Protein AF-A0A9N9SFA3-F1 (afdb_monomer)

Secondary structure (DSSP, 8-state):
------HHHHHHHHHHHHHHHHHHHHHHHHHHHHHGGGS---HHHHHHHHHHHHHHHHHHHHHHHHTT--HHHHHHHHHHHHHHHHHHHHHHHHHHHHHTTT-H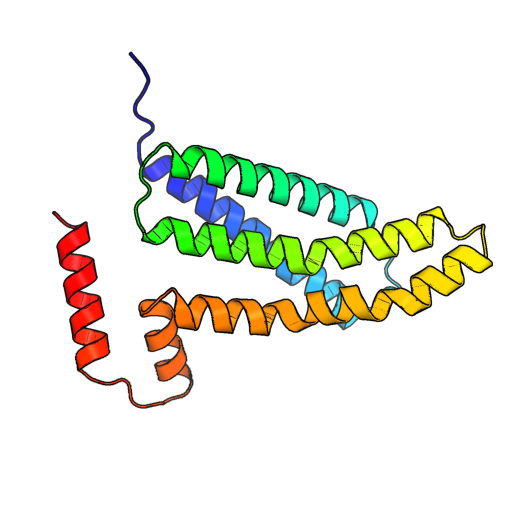HHHHHHHHHTHHHHHHHHTHHHHHHHHHHHH-HHHHHHHHHHTTPPPPHHHHHHHHHHHHHH--

Organism: Phaedon cochleariae (NCBI:txid80249)

Sequence (168 aa):
MVPKIRPYKINYVFAFLNFFHTLFYVSSSSICFNHGFNSNFSTYFLTTEYLLTAILLLYLGIKNKSERMVASKDWVLSTSLTIVICWLPLFVCYNLIDAFHSVRDVEIVLWYLAFLPEYLAYSCSMITVWRLWKSNQQFKVAFRKFFRRNVPSAEYEELFMSENTIAK

Mean predicted aligned error: 12.24 Å

Foldseek 3Di:
DDDDDPPVVVVVVLVVVVVVLVVVVCVVVCCCPPPNVPDPDPLVVVLVVLVVQLVVLVVCVVVCVVVPDDLVVVLSSVLSNLLSVLQNVLSVLVVQLVVCVVPVVSNVVSVVVNVVSVVSNVCSVVVSLVSCCVRPLVSVVVVCVVVVHDDDPVSVVVVVVSVVVVVD

Structure (mmCIF, N/CA/C/O backbone):
data_AF-A0A9N9SFA3-F1
#
_entry.id   AF-A0A9N9SFA3-F1
#
loop_
_atom_site.group_PDB
_atom_site.id
_atom_site.type_symbol
_atom_site.label_atom_id
_atom_site.label_alt_id
_atom_site.label_comp_id
_atom_site.label_asym_id
_atom_site.label_entity_id
_atom_site.label_seq_id
_atom_site.pdbx_PDB_ins_code
_atom_site.Cartn_x
_atom_site.Cartn_y
_atom_site.Cartn_z
_atom_site.occupancy
_atom_site.B_iso_or_equiv
_atom_site.auth_seq_id
_atom_site.auth_comp_id
_atom_site.auth_asym_id
_atom_site.auth_atom_id
_atom_site.pdbx_PDB_model_num
ATOM 1 N N . MET A 1 1 ? -14.408 34.002 13.651 1.00 38.72 1 MET A N 1
ATOM 2 C CA . MET A 1 1 ? -15.180 32.783 13.985 1.00 38.72 1 MET A CA 1
ATOM 3 C C . MET A 1 1 ? -14.800 31.693 12.994 1.00 38.72 1 MET A C 1
ATOM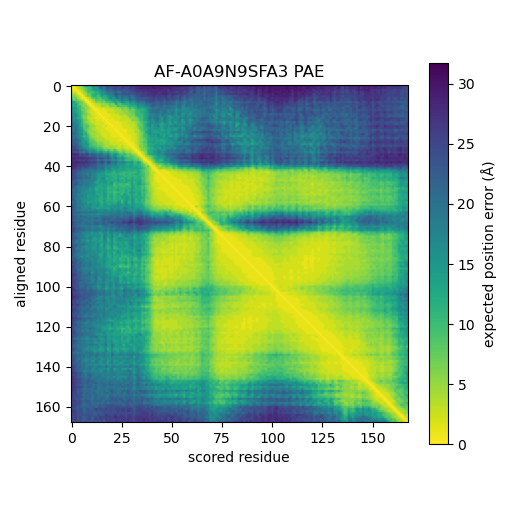 5 O O . MET A 1 1 ? -15.118 31.831 11.823 1.00 38.72 1 MET A O 1
ATOM 9 N N . VAL A 1 2 ? -14.065 30.663 13.423 1.00 37.16 2 VAL A N 1
ATOM 10 C CA . VAL A 1 2 ? -13.718 29.517 12.562 1.00 37.16 2 VAL A CA 1
ATOM 11 C C . VAL A 1 2 ? -14.883 28.521 12.619 1.00 37.16 2 VAL A C 1
ATOM 13 O O . VAL A 1 2 ? -15.278 28.140 13.724 1.00 37.16 2 VAL A O 1
ATOM 16 N N . PRO A 1 3 ? -15.488 28.121 11.488 1.00 42.56 3 PRO A N 1
ATOM 17 C CA . PRO A 1 3 ? -16.622 27.208 11.513 1.00 42.56 3 PRO A CA 1
ATOM 18 C C . PRO A 1 3 ? -16.184 25.833 12.035 1.00 42.56 3 PRO A C 1
ATOM 20 O O . PRO A 1 3 ? -15.348 25.160 11.436 1.00 42.56 3 PRO A O 1
ATOM 23 N N . LYS A 1 4 ? -16.780 25.402 13.156 1.00 40.16 4 LYS A N 1
ATOM 24 C CA . LYS A 1 4 ? -16.675 24.034 13.684 1.00 40.16 4 LYS A CA 1
ATOM 25 C C . LYS A 1 4 ? -17.276 23.072 12.654 1.00 40.16 4 LYS A C 1
ATOM 27 O O . LYS A 1 4 ? -18.498 22.950 12.538 1.00 40.16 4 LYS A O 1
ATOM 32 N N . ILE A 1 5 ? -16.424 22.405 11.880 1.00 44.25 5 ILE A N 1
ATOM 33 C CA . ILE A 1 5 ? -16.837 21.342 10.960 1.00 44.25 5 ILE A CA 1
ATOM 34 C C . ILE A 1 5 ? -17.431 20.213 11.813 1.00 44.25 5 ILE A C 1
ATOM 36 O O . ILE A 1 5 ? -16.749 19.637 12.658 1.00 44.25 5 ILE A O 1
ATOM 40 N N . ARG A 1 6 ? -18.728 19.923 11.637 1.00 40.31 6 ARG A N 1
ATOM 41 C CA . ARG A 1 6 ? -19.411 18.871 12.407 1.00 40.31 6 ARG A CA 1
ATOM 42 C C . ARG A 1 6 ? -18.758 17.502 12.131 1.00 40.31 6 ARG A C 1
ATOM 44 O O . ARG A 1 6 ? -18.528 17.186 10.959 1.00 40.31 6 ARG A O 1
ATOM 51 N N . PRO A 1 7 ? -18.552 16.655 13.157 1.00 48.88 7 PRO A N 1
ATOM 52 C CA . PRO A 1 7 ? -17.815 15.388 13.047 1.00 48.88 7 PRO A CA 1
ATOM 53 C C . PRO A 1 7 ? -18.411 14.409 12.023 1.00 48.88 7 PRO A C 1
ATOM 55 O O . PRO A 1 7 ? -17.686 13.607 11.436 1.00 48.88 7 PRO A O 1
ATOM 58 N N . TYR A 1 8 ? -19.710 14.524 11.740 1.00 38.97 8 TYR A N 1
ATOM 59 C CA . TYR A 1 8 ? -20.431 13.675 10.792 1.00 38.97 8 TYR A CA 1
ATOM 60 C C . TYR A 1 8 ? -19.932 13.820 9.347 1.00 38.97 8 TYR A C 1
ATOM 62 O O . TYR A 1 8 ? -19.801 12.819 8.654 1.00 38.97 8 TYR A O 1
ATOM 70 N N . LYS A 1 9 ? -19.577 15.033 8.890 1.00 43.41 9 LYS A N 1
ATOM 71 C CA . LYS A 1 9 ? -19.105 15.248 7.505 1.00 43.41 9 LYS A CA 1
ATOM 72 C C . LYS A 1 9 ? -17.729 14.622 7.251 1.00 43.41 9 LYS A C 1
ATOM 74 O O . LYS A 1 9 ? -17.484 14.115 6.164 1.00 43.41 9 LYS A O 1
ATOM 79 N N . ILE A 1 10 ? -16.862 14.600 8.265 1.00 50.09 10 ILE A N 1
ATOM 80 C CA . ILE A 1 10 ? -15.516 14.011 8.177 1.00 50.09 10 ILE A CA 1
ATOM 81 C C . ILE A 1 10 ? -15.595 12.482 8.069 1.00 50.09 10 ILE A C 1
ATOM 83 O O . ILE A 1 10 ? -14.808 11.878 7.345 1.00 50.09 10 ILE A O 1
ATOM 87 N N . ASN A 1 11 ? -16.570 11.855 8.735 1.00 47.09 11 ASN A N 1
ATOM 88 C CA . ASN A 1 11 ? -16.754 10.404 8.678 1.00 47.09 11 ASN A CA 1
ATOM 89 C C . ASN A 1 11 ? -17.209 9.931 7.287 1.00 47.09 11 ASN A C 1
ATOM 91 O O . ASN A 1 11 ? -16.725 8.903 6.828 1.00 47.09 11 ASN A O 1
ATOM 95 N N . TYR A 1 12 ? -18.059 10.691 6.585 1.00 46.31 12 TYR A N 1
ATOM 96 C CA . TYR A 1 12 ? -18.441 10.366 5.203 1.00 46.31 12 TYR A CA 1
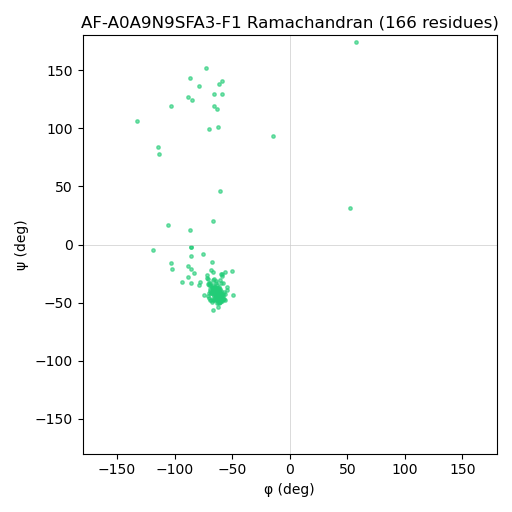ATOM 97 C C . TYR A 1 12 ? -17.273 10.498 4.229 1.00 46.31 12 TYR A C 1
ATOM 99 O O . TYR A 1 12 ? -17.110 9.640 3.373 1.00 46.31 12 TYR A O 1
ATOM 107 N N . VAL A 1 13 ? -16.421 11.515 4.393 1.00 54.16 13 VAL A N 1
ATOM 108 C CA . VAL A 1 13 ? -15.208 11.669 3.574 1.00 54.16 13 VAL A CA 1
ATOM 109 C C . VAL A 1 13 ? -14.236 10.511 3.821 1.00 54.16 13 VAL A C 1
ATOM 111 O O . VAL A 1 13 ? -13.699 9.954 2.873 1.00 54.16 13 VAL A O 1
ATOM 114 N N . PHE A 1 14 ? -14.060 10.082 5.072 1.00 52.00 14 PHE A N 1
ATOM 115 C CA . PHE A 1 14 ? -13.212 8.931 5.403 1.00 52.00 14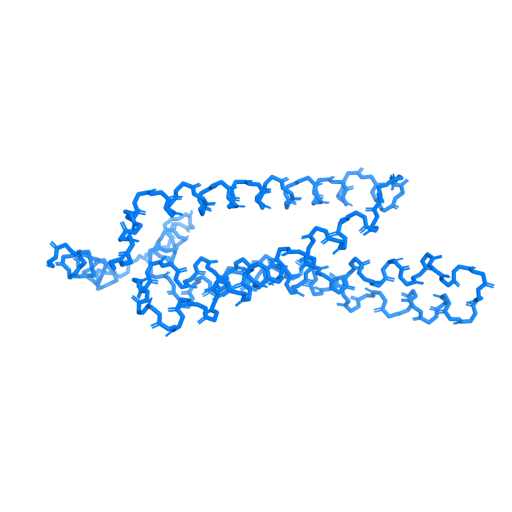 PHE A CA 1
ATOM 116 C C . PHE A 1 14 ? -13.785 7.591 4.930 1.00 52.00 14 PHE A C 1
ATOM 118 O O . PHE A 1 14 ? -13.029 6.729 4.489 1.00 52.00 14 PHE A O 1
ATOM 125 N N . ALA A 1 15 ? -15.101 7.398 5.024 1.00 52.34 15 ALA A N 1
ATOM 126 C CA . ALA A 1 15 ? -15.772 6.206 4.514 1.00 52.34 15 ALA A CA 1
ATOM 127 C C . ALA A 1 15 ? -15.712 6.154 2.984 1.00 52.34 15 ALA A C 1
ATOM 129 O O . ALA A 1 15 ? -15.422 5.105 2.422 1.00 52.34 15 ALA A O 1
ATOM 130 N N . PHE A 1 16 ? -15.902 7.297 2.322 1.00 63.50 16 PHE A N 1
ATOM 131 C CA . PHE A 1 16 ? -15.738 7.453 0.882 1.00 63.50 16 PHE A CA 1
ATOM 132 C C . PHE A 1 16 ? -14.302 7.133 0.454 1.00 63.50 16 PHE A C 1
ATOM 134 O O . PHE A 1 16 ? -14.100 6.296 -0.419 1.00 63.50 16 PHE A O 1
ATOM 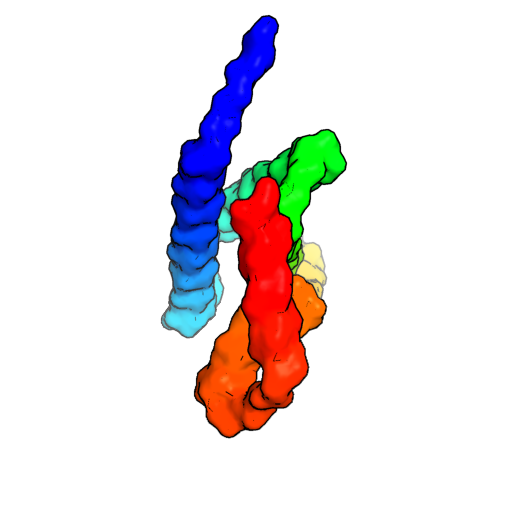141 N N . LEU A 1 17 ? -13.300 7.707 1.126 1.00 61.84 17 LEU A N 1
ATOM 142 C CA . LEU A 1 17 ? -11.893 7.417 0.851 1.00 61.84 17 LEU A CA 1
ATOM 143 C C . LEU A 1 17 ? -11.556 5.943 1.086 1.00 61.84 17 LEU A C 1
ATOM 145 O O . LEU A 1 17 ? -10.902 5.348 0.243 1.00 61.84 17 LEU A O 1
ATOM 149 N N . ASN A 1 18 ? -12.033 5.323 2.169 1.00 57.38 18 ASN A N 1
ATOM 150 C CA . ASN A 1 18 ? -11.816 3.893 2.413 1.00 57.38 18 ASN A CA 1
ATOM 151 C C . ASN A 1 18 ? -12.522 3.006 1.387 1.00 57.38 18 ASN A C 1
ATOM 153 O O . ASN A 1 18 ? -11.949 2.005 0.968 1.00 57.38 18 ASN A O 1
ATOM 157 N N . PHE A 1 19 ? -13.740 3.357 0.973 1.00 65.19 19 PHE A N 1
ATOM 158 C CA . PHE A 1 19 ? -14.470 2.624 -0.055 1.00 65.19 19 PHE A CA 1
ATOM 159 C C . PHE A 1 19 ? -13.723 2.681 -1.384 1.00 65.19 19 PHE A C 1
ATOM 161 O O . PHE A 1 19 ? -13.431 1.633 -1.947 1.00 65.19 19 PHE A O 1
ATOM 168 N N . PHE A 1 20 ? -13.320 3.873 -1.832 1.00 67.62 20 PHE A N 1
ATOM 169 C CA . PHE A 1 20 ? -12.521 4.026 -3.046 1.00 67.62 20 PHE A CA 1
ATOM 170 C C . PHE A 1 20 ? -11.166 3.334 -2.921 1.00 67.62 20 PHE A C 1
ATOM 172 O O . PHE A 1 20 ? -10.780 2.612 -3.828 1.00 67.62 20 PHE A O 1
ATOM 179 N N . HIS A 1 21 ? -10.482 3.451 -1.785 1.00 59.22 21 HIS A N 1
ATOM 180 C CA . HIS A 1 21 ? -9.206 2.779 -1.546 1.00 59.22 21 HIS A CA 1
ATOM 181 C C . HIS A 1 21 ? -9.340 1.250 -1.575 1.00 59.22 21 HIS A C 1
ATOM 183 O O . HIS A 1 21 ? -8.501 0.566 -2.151 1.00 59.22 21 HIS A O 1
ATOM 189 N N . THR A 1 22 ? -10.429 0.709 -1.023 1.00 62.25 22 THR A N 1
ATOM 190 C CA . THR A 1 22 ? -10.743 -0.726 -1.082 1.00 62.25 22 THR A CA 1
ATOM 191 C C . THR A 1 22 ? -11.093 -1.144 -2.506 1.00 62.25 22 THR A C 1
ATOM 193 O O . THR A 1 22 ? -10.622 -2.176 -2.969 1.00 62.25 22 THR A O 1
ATOM 196 N N . LEU A 1 23 ? -11.861 -0.329 -3.232 1.00 69.94 23 LEU A N 1
ATOM 197 C CA . LEU A 1 23 ? -12.212 -0.580 -4.627 1.00 69.94 23 LEU A CA 1
ATOM 198 C C . LEU A 1 23 ? -10.959 -0.585 -5.514 1.00 69.94 23 LEU A C 1
ATOM 200 O O . LEU A 1 23 ? -10.797 -1.474 -6.345 1.00 69.94 23 LEU A O 1
ATOM 204 N N . PHE A 1 24 ? -10.038 0.354 -5.290 1.00 66.56 24 PHE A N 1
ATOM 205 C CA . PHE A 1 24 ? -8.748 0.436 -5.972 1.00 66.56 24 PHE A CA 1
ATOM 206 C C . PHE A 1 24 ? -7.831 -0.726 -5.613 1.00 66.56 24 PHE A C 1
ATOM 208 O O . PHE A 1 24 ? -7.214 -1.301 -6.506 1.00 66.56 24 PHE A O 1
ATOM 215 N N . TYR A 1 25 ? -7.773 -1.116 -4.341 1.00 62.59 25 TYR A N 1
ATOM 216 C CA . TYR A 1 25 ? -7.015 -2.280 -3.897 1.00 62.59 25 TYR A CA 1
ATOM 217 C C . TYR A 1 25 ? -7.542 -3.566 -4.542 1.00 62.59 25 TYR A C 1
ATOM 219 O O . TYR A 1 25 ? -6.759 -4.346 -5.080 1.00 62.59 25 TYR A O 1
ATOM 227 N N . VAL A 1 26 ? -8.863 -3.766 -4.556 1.00 65.94 26 VAL A N 1
ATOM 228 C CA . VAL A 1 26 ? -9.516 -4.930 -5.178 1.00 65.94 26 VAL A CA 1
ATOM 229 C C . VAL A 1 26 ? -9.324 -4.923 -6.694 1.00 65.94 26 VAL A C 1
ATOM 231 O O . VAL A 1 26 ? -9.018 -5.960 -7.269 1.00 65.94 26 VAL A O 1
ATOM 234 N N . SER A 1 27 ? -9.423 -3.761 -7.341 1.00 63.88 27 SER A N 1
ATOM 235 C CA . SER A 1 27 ? -9.203 -3.638 -8.787 1.00 63.88 27 SER A CA 1
ATOM 236 C C . SER A 1 27 ? -7.743 -3.911 -9.157 1.00 63.88 27 SER A C 1
ATOM 238 O O . SER A 1 27 ? -7.477 -4.726 -10.033 1.00 63.88 27 SER A O 1
ATOM 240 N N . SER A 1 28 ? -6.790 -3.307 -8.441 1.00 59.50 28 SER A N 1
ATOM 241 C CA . SER A 1 28 ? -5.352 -3.487 -8.688 1.00 59.50 28 SER A CA 1
ATOM 242 C C . SER A 1 28 ? -4.920 -4.930 -8.429 1.00 59.50 28 SER A C 1
ATOM 244 O O . SER A 1 28 ? -4.228 -5.524 -9.247 1.00 59.50 28 SER A O 1
ATOM 246 N N . SER A 1 29 ? -5.384 -5.535 -7.331 1.00 61.22 29 SER A N 1
ATOM 247 C CA . SER A 1 29 ? -5.108 -6.945 -7.040 1.00 61.22 29 SER A CA 1
ATOM 248 C C . SER A 1 29 ? -5.768 -7.881 -8.054 1.00 61.22 29 SER A C 1
ATOM 250 O O . SER A 1 29 ? -5.100 -8.778 -8.558 1.00 61.22 29 SER A O 1
ATOM 252 N N . SER A 1 30 ? -7.030 -7.656 -8.431 1.00 64.19 30 SER A N 1
ATOM 253 C CA . SER A 1 30 ? -7.715 -8.479 -9.435 1.00 64.19 30 SER A CA 1
ATOM 254 C C . SER A 1 30 ? -7.028 -8.431 -10.801 1.00 64.19 30 SER A C 1
ATOM 256 O O . SER A 1 30 ? -6.947 -9.466 -11.456 1.00 64.19 30 SER A O 1
ATOM 258 N N . ILE A 1 31 ? -6.511 -7.274 -11.216 1.00 57.34 31 ILE A N 1
ATOM 259 C CA . ILE A 1 31 ? -5.789 -7.112 -12.486 1.00 57.34 31 ILE A CA 1
ATOM 260 C C . ILE A 1 31 ? -4.428 -7.817 -12.426 1.00 57.34 31 ILE A C 1
ATOM 262 O O . ILE A 1 31 ? -4.110 -8.596 -13.325 1.00 57.34 31 ILE A O 1
ATOM 266 N N . CYS A 1 32 ? -3.673 -7.635 -11.337 1.00 56.47 32 CYS A N 1
ATOM 267 C CA . CYS A 1 32 ? -2.384 -8.302 -11.148 1.00 56.47 32 CYS A CA 1
ATOM 268 C C . CYS A 1 32 ? -2.509 -9.836 -11.066 1.00 56.47 32 CYS A C 1
ATOM 270 O O . CYS A 1 32 ? -1.623 -10.537 -11.550 1.00 56.47 32 CYS A O 1
ATOM 272 N N . PHE A 1 33 ? -3.594 -10.368 -10.484 1.00 53.75 33 PHE A N 1
ATOM 273 C CA . PHE A 1 33 ? -3.794 -11.816 -10.324 1.00 53.75 33 PHE A CA 1
ATOM 274 C C . PHE A 1 33 ? -4.438 -12.512 -11.538 1.00 53.75 33 PHE A C 1
ATOM 276 O O . PHE A 1 33 ? -4.103 -13.667 -11.785 1.00 53.75 33 PHE A O 1
ATOM 283 N N . ASN A 1 34 ? -5.332 -11.863 -12.301 1.00 50.97 34 ASN A N 1
ATOM 284 C CA . ASN A 1 34 ? -6.034 -12.530 -13.416 1.00 50.97 34 ASN A CA 1
ATOM 285 C C . ASN A 1 34 ? -5.307 -12.475 -14.765 1.00 50.97 34 ASN A C 1
ATOM 287 O O . ASN A 1 34 ? -5.525 -13.362 -15.588 1.00 50.97 34 ASN A O 1
ATOM 291 N N . HIS A 1 35 ? -4.481 -11.461 -15.032 1.00 46.47 35 HIS A N 1
ATOM 292 C CA . HIS A 1 35 ? -3.898 -11.280 -16.371 1.00 46.47 35 HIS A CA 1
ATOM 293 C C . HIS A 1 35 ? -2.370 -11.347 -16.422 1.00 46.47 35 HIS A C 1
ATOM 295 O O . HIS A 1 35 ? -1.797 -11.301 -17.514 1.00 46.47 35 HIS A O 1
ATOM 301 N N . GLY A 1 36 ? -1.701 -11.457 -15.268 1.00 49.34 36 GLY A N 1
ATOM 302 C CA . GLY A 1 36 ? -0.300 -11.054 -15.169 1.00 49.34 36 GLY A CA 1
ATOM 303 C C . GLY A 1 36 ? -0.142 -9.580 -15.572 1.00 49.34 36 GLY A C 1
ATOM 304 O O . GLY A 1 36 ? -1.076 -8.935 -16.048 1.00 49.34 36 GLY A O 1
ATOM 305 N N . PHE A 1 37 ? 1.046 -9.010 -15.430 1.00 50.66 37 PHE A N 1
ATOM 306 C CA . PHE A 1 37 ? 1.315 -7.620 -15.830 1.00 50.66 37 PHE A CA 1
ATOM 307 C C . PHE A 1 37 ? 1.246 -7.369 -17.363 1.00 50.66 37 PHE A C 1
ATOM 309 O O . PHE A 1 37 ? 1.771 -6.376 -17.847 1.00 50.66 37 PHE A O 1
ATOM 316 N N . ASN A 1 38 ? 0.582 -8.239 -18.138 1.00 47.47 38 ASN A N 1
ATOM 317 C CA . ASN A 1 38 ? 0.389 -8.129 -19.590 1.00 47.47 38 ASN A CA 1
ATOM 318 C C . ASN A 1 38 ? -0.831 -7.283 -20.001 1.00 47.47 38 ASN A C 1
ATOM 320 O O . ASN A 1 38 ? -1.088 -7.120 -21.194 1.00 47.47 38 ASN A O 1
ATOM 324 N N . SER A 1 39 ? -1.622 -6.759 -19.060 1.00 46.72 39 SER A N 1
ATOM 325 C CA . SER A 1 39 ? -2.681 -5.805 -19.408 1.00 46.72 39 SER A CA 1
ATOM 326 C C . SER A 1 39 ? -2.091 -4.411 -19.629 1.00 46.72 39 SER A C 1
ATOM 328 O O . SER A 1 39 ? -1.314 -3.964 -18.790 1.00 46.72 39 SER A O 1
ATOM 330 N N . ASN A 1 40 ? -2.535 -3.711 -20.684 1.00 50.12 40 ASN A N 1
ATOM 331 C CA . ASN A 1 40 ? -2.306 -2.284 -20.991 1.00 50.12 40 ASN A CA 1
ATOM 332 C C . ASN A 1 40 ? -2.856 -1.330 -19.901 1.00 50.12 40 ASN A C 1
ATOM 334 O O . ASN A 1 40 ? -3.585 -0.379 -20.186 1.00 50.12 40 ASN A O 1
ATOM 338 N N . PHE A 1 41 ? -2.597 -1.614 -18.631 1.00 56.84 41 PHE A N 1
ATOM 339 C CA . PHE A 1 41 ? -3.022 -0.798 -17.514 1.00 56.84 41 PHE A CA 1
ATOM 340 C C . PHE A 1 41 ? -1.945 0.248 -17.248 1.00 56.84 41 PHE A C 1
ATOM 342 O O . PHE A 1 41 ? -0.772 -0.085 -17.103 1.00 56.84 41 PHE A O 1
ATOM 349 N N . SER A 1 42 ? -2.334 1.522 -17.207 1.00 68.81 42 SER A N 1
ATOM 350 C CA . SER A 1 42 ? -1.379 2.616 -17.036 1.00 68.81 42 SER A CA 1
ATOM 351 C C . SER A 1 42 ? -0.811 2.605 -15.613 1.00 68.81 42 SER A C 1
ATOM 353 O O . SER A 1 42 ? -1.428 3.101 -14.669 1.00 68.81 42 SER A O 1
ATOM 355 N N . THR A 1 43 ? 0.390 2.055 -15.450 1.00 71.50 43 THR A N 1
ATOM 356 C CA . THR A 1 43 ? 1.171 2.131 -14.205 1.00 71.50 43 THR A CA 1
ATOM 357 C C . THR A 1 43 ? 1.456 3.583 -13.812 1.00 71.50 43 THR A C 1
ATOM 359 O O . THR A 1 43 ? 1.534 3.902 -12.625 1.00 71.50 43 THR A O 1
ATOM 362 N N . TYR A 1 44 ? 1.509 4.501 -14.785 1.00 75.00 44 TYR A N 1
ATOM 363 C CA . TYR A 1 44 ? 1.549 5.945 -14.547 1.00 75.00 44 TYR A CA 1
ATOM 364 C C . TYR A 1 44 ? 0.318 6.439 -13.790 1.00 75.00 44 TYR A C 1
ATOM 366 O O . TYR A 1 44 ? 0.475 7.096 -12.764 1.00 75.00 44 TYR A O 1
ATOM 374 N N . PHE A 1 45 ? -0.887 6.066 -14.233 1.00 77.50 45 PHE A N 1
ATOM 375 C CA . PHE A 1 45 ? -2.129 6.428 -13.549 1.00 77.50 45 PHE A CA 1
ATOM 376 C C . PHE A 1 45 ? -2.147 5.924 -12.096 1.00 77.50 45 PHE A C 1
ATOM 378 O O . PHE A 1 45 ? -2.400 6.706 -11.181 1.00 77.50 45 PHE A O 1
ATOM 385 N N . LEU A 1 46 ? -1.788 4.655 -11.861 1.00 77.38 46 LEU A N 1
ATOM 386 C CA . LEU A 1 46 ? -1.713 4.092 -10.504 1.00 77.38 46 LEU A CA 1
ATOM 387 C C . LEU A 1 46 ? -0.696 4.814 -9.622 1.00 77.38 46 LEU A C 1
ATOM 389 O O . LEU A 1 46 ? -1.003 5.146 -8.477 1.00 77.38 46 LEU A O 1
ATOM 393 N N . THR A 1 47 ? 0.500 5.083 -10.147 1.00 81.38 47 THR A N 1
ATOM 394 C CA . THR A 1 47 ? 1.537 5.816 -9.415 1.00 81.38 47 THR A CA 1
ATOM 395 C C . THR A 1 47 ? 1.060 7.210 -9.029 1.00 81.38 47 THR A C 1
ATOM 397 O O . THR A 1 47 ? 1.239 7.610 -7.879 1.00 81.38 47 THR A O 1
ATOM 400 N N . THR A 1 48 ? 0.414 7.939 -9.944 1.00 78.88 48 THR A N 1
ATOM 401 C CA . THR A 1 48 ? -0.135 9.273 -9.668 1.00 78.88 48 THR A CA 1
ATOM 402 C C . THR A 1 48 ? -1.209 9.225 -8.583 1.00 78.88 48 THR A C 1
ATOM 404 O O . THR A 1 48 ? -1.129 9.991 -7.623 1.00 78.88 48 THR A O 1
ATOM 407 N N . GLU A 1 49 ? -2.165 8.301 -8.671 1.00 79.56 49 GLU A N 1
ATOM 408 C CA . GLU A 1 49 ? -3.225 8.145 -7.667 1.00 79.56 49 GLU A CA 1
ATOM 409 C C . GLU A 1 49 ? -2.665 7.768 -6.286 1.00 79.56 49 GLU A C 1
ATOM 411 O O . GLU A 1 49 ? -3.061 8.340 -5.264 1.00 79.56 49 GLU A O 1
ATOM 416 N N . TYR A 1 50 ? -1.689 6.857 -6.227 1.00 81.00 50 TYR A N 1
ATOM 417 C CA . TYR A 1 50 ? -1.044 6.473 -4.968 1.00 81.00 50 TYR A CA 1
ATOM 418 C C . TYR A 1 50 ? -0.208 7.609 -4.372 1.00 81.00 50 TYR A C 1
ATOM 420 O O . TYR A 1 50 ? -0.229 7.791 -3.155 1.00 81.00 50 TYR A O 1
ATOM 428 N N . LEU A 1 51 ? 0.475 8.412 -5.192 1.00 83.44 51 LEU A N 1
ATOM 429 C CA . LEU A 1 51 ? 1.181 9.619 -4.746 1.00 83.44 51 LEU A CA 1
ATOM 430 C C . LEU A 1 51 ? 0.216 10.665 -4.186 1.00 83.44 51 LEU A C 1
ATOM 432 O O . LEU A 1 51 ? 0.443 11.177 -3.089 1.00 83.44 51 LEU A O 1
ATOM 436 N N . LEU A 1 52 ? -0.880 10.954 -4.893 1.00 84.00 52 LEU A N 1
ATOM 437 C CA . LEU A 1 52 ? -1.912 11.880 -4.420 1.00 84.00 52 LEU A CA 1
ATOM 438 C C . LEU A 1 52 ? -2.526 11.393 -3.105 1.00 84.00 52 LEU A C 1
ATOM 440 O O . LEU A 1 52 ? -2.666 12.169 -2.158 1.00 84.00 52 LEU A O 1
ATOM 444 N N . THR A 1 53 ? -2.808 10.093 -3.011 1.00 81.06 53 THR A N 1
ATOM 445 C CA . THR A 1 53 ? -3.306 9.464 -1.784 1.00 81.06 53 THR A CA 1
ATOM 446 C C . THR A 1 53 ? -2.278 9.568 -0.655 1.00 81.06 53 THR A C 1
ATOM 448 O O . THR A 1 53 ? -2.641 9.934 0.460 1.00 81.06 53 THR A O 1
ATOM 451 N N . ALA A 1 54 ? -0.991 9.321 -0.920 1.00 83.38 54 ALA A N 1
ATOM 452 C CA . ALA A 1 54 ? 0.078 9.465 0.068 1.00 83.38 54 ALA A CA 1
ATOM 453 C C . ALA A 1 54 ? 0.145 10.897 0.613 1.00 83.38 54 ALA A C 1
ATOM 455 O O . ALA A 1 54 ? 0.152 11.093 1.828 1.00 83.38 54 ALA A O 1
ATOM 456 N N . ILE A 1 55 ? 0.144 11.895 -0.275 1.00 84.56 55 ILE A N 1
ATOM 457 C CA . ILE A 1 55 ? 0.185 13.317 0.084 1.00 84.56 55 ILE A CA 1
ATOM 458 C C . ILE A 1 55 ? -1.040 13.688 0.921 1.00 84.56 55 ILE A C 1
ATOM 460 O O . ILE A 1 55 ? -0.896 14.328 1.964 1.00 84.56 55 ILE A O 1
ATOM 464 N N . LEU A 1 56 ? -2.235 13.250 0.515 1.00 82.94 56 LEU A N 1
ATOM 465 C CA . LEU A 1 56 ? -3.470 13.504 1.252 1.00 82.94 56 LEU A CA 1
ATOM 466 C C . LEU A 1 56 ? -3.428 12.879 2.653 1.00 82.94 56 LEU A C 1
ATOM 468 O O . LEU A 1 56 ? -3.755 13.550 3.631 1.00 82.94 56 LEU A O 1
ATOM 472 N N . LEU A 1 57 ? -3.004 11.618 2.775 1.00 81.62 57 LEU A N 1
ATOM 473 C CA . LEU A 1 57 ? -2.906 10.926 4.062 1.00 81.62 57 LEU A CA 1
ATOM 474 C C . LEU A 1 57 ? -1.837 11.557 4.966 1.00 81.62 57 LEU A C 1
ATOM 476 O O . LEU A 1 57 ? -2.074 11.724 6.160 1.00 81.62 57 LEU A O 1
ATOM 480 N N . LEU A 1 58 ? -0.690 11.967 4.419 1.00 83.31 58 LEU A N 1
ATOM 481 C CA . LEU A 1 58 ? 0.343 12.686 5.170 1.00 83.31 58 LEU A CA 1
ATOM 482 C C . LEU A 1 58 ? -0.161 14.050 5.648 1.00 83.31 58 LEU A C 1
ATOM 484 O O . LEU A 1 58 ? 0.014 14.390 6.818 1.00 83.31 58 LEU A O 1
ATOM 488 N N . TYR A 1 59 ? -0.839 14.802 4.779 1.00 81.81 59 TYR A N 1
ATOM 489 C CA . TYR A 1 59 ? -1.458 16.077 5.132 1.00 81.81 59 TYR A CA 1
ATOM 490 C C . TYR A 1 59 ? -2.484 15.910 6.258 1.00 81.81 59 TYR A C 1
ATOM 492 O O . TYR A 1 59 ? -2.431 16.630 7.259 1.00 81.81 59 TYR A O 1
ATOM 500 N N . LEU A 1 60 ? -3.379 14.923 6.134 1.00 79.56 60 LEU A N 1
ATOM 501 C CA . LEU A 1 60 ? -4.341 14.585 7.179 1.00 79.56 60 LEU A CA 1
ATOM 502 C C . LEU A 1 60 ? -3.623 14.187 8.472 1.00 79.56 60 LEU A C 1
ATOM 504 O O . LEU A 1 60 ? -4.004 14.663 9.533 1.00 79.56 60 LEU A O 1
ATOM 508 N N . GLY A 1 61 ? -2.549 13.400 8.409 1.00 76.44 61 GLY A N 1
ATOM 509 C CA . GLY A 1 61 ? -1.762 13.026 9.587 1.00 76.44 61 GLY A CA 1
ATOM 510 C C . GLY A 1 61 ? -1.129 14.209 10.312 1.00 76.44 61 GLY A C 1
ATOM 511 O O . GLY A 1 61 ? -1.214 14.293 11.537 1.00 76.44 61 GLY A O 1
ATOM 512 N N . ILE A 1 62 ? -0.548 15.156 9.574 1.00 78.00 62 ILE A N 1
ATOM 513 C CA . ILE A 1 62 ? 0.054 16.367 10.148 1.00 78.00 62 ILE A CA 1
ATOM 514 C C . ILE A 1 62 ? -1.024 17.243 10.795 1.00 78.00 62 ILE A C 1
ATOM 516 O O . ILE A 1 62 ? -0.877 17.657 11.947 1.00 78.00 62 ILE A O 1
ATOM 520 N N . LYS A 1 63 ? -2.131 17.484 10.085 1.00 71.31 63 LYS A N 1
ATOM 521 C CA . LYS A 1 63 ? -3.244 18.295 10.589 1.00 71.31 63 LYS A CA 1
ATOM 522 C C . LYS A 1 63 ? -3.905 17.659 11.817 1.00 71.31 63 LYS A C 1
ATOM 524 O O . LYS A 1 63 ? -4.178 18.346 12.797 1.00 71.31 63 LYS A O 1
ATOM 529 N N . ASN A 1 64 ? -4.078 16.341 11.815 1.00 68.06 64 ASN A N 1
ATOM 530 C CA . ASN A 1 64 ? -4.700 15.609 12.918 1.00 68.06 64 ASN A CA 1
ATOM 531 C C . ASN A 1 64 ? -3.802 15.534 14.163 1.00 68.06 64 ASN A C 1
ATOM 533 O O . ASN A 1 64 ? -4.311 15.513 15.280 1.00 68.06 64 ASN A O 1
ATOM 537 N N . LYS A 1 65 ? -2.470 15.558 14.009 1.00 63.16 65 LYS A N 1
ATOM 538 C CA . LYS A 1 65 ? -1.544 15.666 15.150 1.00 63.16 65 LYS A CA 1
ATOM 539 C C . LYS A 1 65 ? -1.675 17.017 15.869 1.00 63.16 65 LYS A C 1
ATOM 541 O O . LYS A 1 65 ? -1.451 17.095 17.074 1.00 63.16 65 LYS A O 1
ATOM 546 N N . SER A 1 66 ? -2.059 18.064 15.135 1.00 58.69 66 SER A N 1
ATOM 547 C CA . SER A 1 66 ? -2.360 19.397 15.671 1.00 58.69 66 SER A CA 1
ATOM 548 C C . SER A 1 66 ? -3.742 19.475 16.332 1.00 58.69 66 SER A C 1
ATOM 550 O O . SER A 1 66 ? -3.913 20.232 17.286 1.00 58.69 66 SER A O 1
ATOM 552 N N . GLU A 1 67 ? -4.723 18.713 15.854 1.00 57.56 67 GLU A N 1
ATOM 553 C CA . GLU A 1 67 ? -6.104 18.709 16.343 1.00 57.56 67 GLU A CA 1
ATOM 554 C C . GLU A 1 67 ? -6.412 17.353 17.006 1.00 57.56 67 GLU A C 1
ATOM 556 O O . GLU A 1 67 ? -7.027 16.507 16.367 1.00 57.56 67 GLU A O 1
ATOM 561 N N . ARG A 1 68 ? -5.946 17.133 18.258 1.00 55.59 68 ARG A N 1
ATOM 562 C CA . ARG A 1 68 ? -6.137 15.910 19.095 1.00 55.59 68 ARG A CA 1
ATOM 563 C C . ARG A 1 68 ? -7.238 14.974 18.562 1.00 55.59 68 ARG A C 1
ATOM 565 O O . ARG A 1 68 ? -8.415 15.151 18.888 1.00 55.59 68 ARG A O 1
ATOM 572 N N . MET A 1 69 ? -6.867 13.988 17.743 1.00 54.06 69 MET A N 1
ATOM 573 C CA . MET A 1 69 ? -7.839 13.043 17.200 1.00 54.06 69 MET A CA 1
ATOM 574 C C . MET A 1 69 ? -8.327 12.054 18.261 1.00 54.06 69 MET A C 1
ATOM 576 O O . MET A 1 69 ? -7.625 11.706 19.207 1.00 54.06 69 MET A O 1
ATOM 580 N N . VAL A 1 70 ? -9.555 11.575 18.064 1.00 57.50 70 VAL A N 1
ATOM 581 C CA . VAL A 1 70 ? -10.076 10.392 18.754 1.00 57.50 70 VAL A CA 1
ATOM 582 C C . VAL A 1 70 ? -9.258 9.188 18.277 1.00 57.50 70 VAL A C 1
ATOM 584 O O . VAL A 1 70 ? -9.134 8.983 17.068 1.00 57.50 70 VAL A O 1
ATOM 587 N N . ALA A 1 71 ? -8.738 8.378 19.205 1.00 57.75 71 ALA A N 1
ATOM 588 C CA . ALA A 1 71 ? -7.865 7.225 18.933 1.00 57.75 71 ALA A CA 1
ATOM 589 C C . ALA A 1 71 ? -8.406 6.246 17.863 1.00 57.75 71 ALA A C 1
ATOM 591 O O . ALA A 1 71 ? -7.642 5.541 17.204 1.00 57.75 71 ALA A O 1
ATOM 592 N N . SER A 1 72 ? -9.724 6.236 17.629 1.00 59.00 72 SER A N 1
ATOM 593 C CA . SER A 1 72 ? -10.386 5.439 16.591 1.00 59.00 72 SER A CA 1
ATOM 594 C C . SER A 1 72 ? -10.068 5.857 15.149 1.00 59.00 72 SER A C 1
ATOM 596 O O . SER A 1 72 ? -10.354 5.098 14.230 1.00 59.00 72 SER A O 1
ATOM 598 N N . LYS A 1 73 ? -9.494 7.037 14.908 1.00 66.12 73 LYS A N 1
ATOM 599 C CA . LYS A 1 73 ? -9.171 7.512 13.552 1.00 66.12 73 LYS A CA 1
ATOM 600 C C . LYS A 1 73 ? -7.687 7.368 13.203 1.00 66.12 73 LYS A C 1
ATOM 602 O O . LYS A 1 73 ? -7.345 7.297 12.023 1.00 66.12 73 LYS A O 1
ATOM 607 N N . ASP A 1 74 ? -6.820 7.262 14.209 1.00 72.38 74 ASP A N 1
ATOM 608 C CA . ASP A 1 74 ? -5.369 7.146 14.017 1.00 72.38 74 ASP A CA 1
ATOM 609 C C . ASP A 1 74 ? -4.976 5.805 13.393 1.00 72.38 74 ASP A C 1
ATOM 611 O O . ASP A 1 74 ? -4.132 5.755 12.497 1.00 72.38 74 ASP A O 1
ATOM 615 N N . TRP A 1 75 ? -5.616 4.707 13.809 1.00 74.62 75 TRP A N 1
ATOM 616 C CA . TRP A 1 75 ? -5.310 3.384 13.261 1.00 74.62 75 TRP A CA 1
ATOM 617 C C . TRP A 1 75 ? -5.750 3.243 11.800 1.00 74.62 75 TRP A C 1
ATOM 619 O O . TRP A 1 75 ? -5.042 2.602 11.023 1.00 74.62 75 TRP A O 1
ATOM 629 N N . VAL A 1 76 ? -6.867 3.873 11.407 1.00 79.69 76 VAL A N 1
ATOM 630 C CA . VAL A 1 76 ? -7.339 3.898 10.011 1.00 79.69 76 VAL A CA 1
ATOM 631 C C . VAL A 1 76 ? -6.303 4.593 9.144 1.00 79.69 76 VAL A C 1
ATOM 633 O O . VAL A 1 76 ? -5.799 4.006 8.192 1.00 79.69 76 VAL A O 1
ATOM 636 N N . LEU A 1 77 ? -5.920 5.811 9.531 1.00 81.06 77 LEU A N 1
ATOM 637 C CA . LEU A 1 77 ? -4.922 6.596 8.817 1.00 81.06 77 LEU A CA 1
ATOM 638 C C . LEU A 1 77 ? -3.579 5.857 8.719 1.00 81.06 77 LEU A C 1
ATOM 640 O O . LEU A 1 77 ? -2.974 5.797 7.650 1.00 81.06 77 LEU A O 1
ATOM 644 N N . SER A 1 78 ? -3.130 5.255 9.824 1.00 82.25 78 SER A N 1
ATOM 645 C CA . SER A 1 78 ? -1.887 4.484 9.873 1.00 82.25 78 SER A CA 1
ATOM 646 C C . SER A 1 78 ? -1.925 3.260 8.953 1.00 82.25 78 SER A C 1
ATOM 648 O O . SER A 1 78 ? -0.939 2.957 8.278 1.00 82.25 78 SER A O 1
ATOM 650 N N . THR A 1 79 ? -3.067 2.576 8.888 1.00 83.50 79 THR A N 1
ATOM 651 C CA . THR A 1 79 ? -3.263 1.402 8.029 1.00 83.50 79 THR A CA 1
ATOM 652 C C . THR A 1 79 ? -3.289 1.800 6.557 1.00 83.50 79 THR A C 1
ATOM 654 O O . THR A 1 79 ? -2.539 1.228 5.770 1.00 83.50 79 THR A O 1
ATOM 657 N N . SER A 1 80 ? -4.056 2.830 6.189 1.00 85.12 80 SER A N 1
ATOM 658 C CA . SER A 1 80 ? -4.094 3.350 4.817 1.00 85.12 80 SER A CA 1
ATOM 659 C C . SER A 1 80 ? -2.712 3.805 4.347 1.00 85.12 80 SER A C 1
ATOM 661 O O . SER A 1 80 ? -2.289 3.463 3.247 1.00 85.12 80 SER A O 1
ATOM 663 N N . LEU A 1 81 ? -1.957 4.507 5.200 1.00 85.88 81 LEU A N 1
ATOM 664 C CA . LEU A 1 81 ? -0.598 4.935 4.866 1.00 85.88 81 LEU A CA 1
ATOM 665 C C . LEU A 1 81 ? 0.347 3.740 4.670 1.00 85.88 81 LEU A C 1
ATOM 667 O O . LEU A 1 81 ? 1.181 3.762 3.771 1.00 85.88 81 LEU A O 1
ATOM 671 N N . THR A 1 82 ? 0.197 2.683 5.476 1.00 86.31 82 THR A N 1
ATOM 672 C CA . THR A 1 82 ? 0.974 1.440 5.320 1.00 86.31 82 THR A CA 1
ATOM 673 C C . THR A 1 82 ? 0.736 0.817 3.950 1.00 86.31 82 THR A C 1
ATOM 675 O O . THR A 1 82 ? 1.695 0.485 3.263 1.00 86.31 82 THR A O 1
ATOM 678 N N . ILE A 1 83 ? -0.528 0.710 3.532 1.00 87.44 83 ILE A N 1
ATOM 679 C CA . ILE A 1 83 ? -0.892 0.140 2.231 1.00 87.44 83 ILE A CA 1
ATOM 680 C C . ILE A 1 83 ? -0.267 0.956 1.101 1.00 87.44 83 ILE A C 1
ATOM 682 O O . ILE A 1 83 ? 0.382 0.396 0.220 1.00 87.44 83 ILE A O 1
ATOM 686 N N . VAL A 1 84 ? -0.396 2.282 1.152 1.00 87.75 84 VAL A N 1
ATOM 687 C CA . VAL A 1 84 ? 0.174 3.162 0.127 1.00 87.75 84 VAL A CA 1
ATOM 688 C C . VAL A 1 84 ? 1.695 3.016 0.048 1.00 87.75 84 VAL A C 1
ATOM 690 O O . VAL A 1 84 ? 2.227 2.848 -1.045 1.00 87.75 84 VAL A O 1
ATOM 693 N N . ILE A 1 85 ? 2.392 3.011 1.187 1.00 87.38 85 ILE A N 1
ATOM 694 C CA . ILE A 1 85 ? 3.857 2.886 1.231 1.00 87.38 85 ILE A CA 1
ATOM 695 C C . ILE A 1 85 ? 4.332 1.510 0.748 1.00 87.38 85 ILE A C 1
ATOM 697 O O . ILE A 1 85 ? 5.382 1.430 0.121 1.00 87.38 85 ILE A O 1
ATOM 701 N N . CYS A 1 86 ? 3.591 0.433 1.013 1.00 89.56 86 CYS A N 1
ATOM 702 C CA . CYS A 1 86 ? 3.980 -0.901 0.557 1.00 89.56 86 CYS A CA 1
ATOM 703 C C . CYS A 1 86 ? 3.828 -1.082 -0.960 1.00 89.56 86 CYS A C 1
ATOM 705 O O . CYS A 1 86 ? 4.629 -1.788 -1.562 1.00 89.56 86 CYS A O 1
ATOM 707 N N . TRP A 1 87 ? 2.823 -0.456 -1.577 1.00 88.12 87 TRP A N 1
ATOM 708 C CA . TRP A 1 87 ? 2.518 -0.629 -3.004 1.00 88.12 87 TRP A CA 1
ATOM 709 C C . TRP A 1 87 ? 3.176 0.414 -3.912 1.00 88.12 87 TRP A C 1
ATOM 711 O O . TRP A 1 87 ? 3.536 0.097 -5.042 1.00 88.12 87 TRP A O 1
ATOM 721 N N . LEU A 1 88 ? 3.372 1.647 -3.436 1.00 88.19 88 LEU A N 1
ATOM 722 C CA . LEU A 1 88 ? 3.934 2.734 -4.243 1.00 88.19 88 LEU A CA 1
ATOM 723 C C . LEU A 1 88 ? 5.311 2.401 -4.864 1.00 88.19 88 LEU A C 1
ATOM 725 O O . LEU A 1 88 ? 5.489 2.686 -6.048 1.00 88.19 88 LEU A O 1
ATOM 729 N N . PRO A 1 89 ? 6.269 1.771 -4.150 1.00 91.25 89 PRO A N 1
ATOM 730 C CA . PRO A 1 89 ? 7.561 1.399 -4.727 1.00 91.25 89 PRO A CA 1
ATOM 731 C C . PRO A 1 89 ? 7.452 0.487 -5.953 1.00 91.25 89 PRO A C 1
ATOM 733 O O . PRO A 1 89 ? 8.262 0.609 -6.867 1.00 91.25 89 PRO A O 1
ATOM 736 N N . LEU A 1 90 ? 6.443 -0.389 -5.999 1.00 89.94 90 LEU A N 1
ATOM 737 C CA . LEU A 1 90 ? 6.209 -1.292 -7.126 1.00 89.94 90 LEU A CA 1
ATOM 738 C C . LEU A 1 90 ? 5.797 -0.523 -8.375 1.00 89.94 90 LEU A C 1
ATOM 740 O O . LEU A 1 90 ? 6.395 -0.694 -9.434 1.00 89.94 90 LEU A O 1
ATOM 744 N N . PHE A 1 91 ? 4.822 0.376 -8.242 1.00 87.62 91 PHE A N 1
ATOM 745 C CA . PHE A 1 91 ? 4.358 1.170 -9.376 1.00 87.62 91 PHE A CA 1
ATOM 746 C C . PHE A 1 91 ? 5.436 2.136 -9.884 1.00 87.62 91 PHE A C 1
ATOM 748 O O . PHE A 1 91 ? 5.594 2.306 -11.092 1.00 87.62 91 PHE A O 1
ATOM 755 N N . VAL A 1 92 ? 6.232 2.716 -8.977 1.00 88.69 92 VAL A N 1
ATOM 756 C CA . VAL A 1 92 ? 7.394 3.536 -9.347 1.00 88.69 92 VAL A CA 1
ATOM 757 C C . VAL A 1 92 ? 8.435 2.701 -10.092 1.00 88.69 92 VAL A C 1
ATOM 759 O O . VAL A 1 92 ? 8.940 3.151 -11.115 1.00 88.69 92 VAL A O 1
ATOM 762 N N . CYS A 1 93 ? 8.735 1.488 -9.624 1.00 90.62 93 CYS A N 1
ATOM 763 C CA . CYS A 1 93 ? 9.699 0.600 -10.270 1.00 90.62 93 CYS A CA 1
ATOM 764 C C . CYS A 1 93 ? 9.274 0.240 -11.700 1.00 90.62 93 CYS A C 1
ATOM 766 O O . CYS A 1 93 ? 10.068 0.424 -12.619 1.00 90.62 93 CYS A O 1
ATO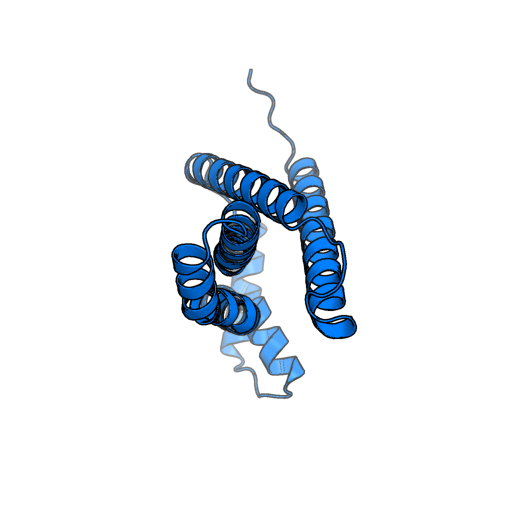M 768 N N . TYR A 1 94 ? 8.017 -0.157 -11.921 1.00 88.50 94 TYR A N 1
ATOM 769 C CA . TYR A 1 94 ? 7.530 -0.441 -13.275 1.00 88.50 94 TYR A CA 1
ATOM 770 C C . TYR A 1 94 ? 7.500 0.797 -14.177 1.00 88.50 94 TYR A C 1
ATOM 772 O O . TYR A 1 94 ? 7.852 0.697 -15.347 1.00 88.50 94 TYR A O 1
ATOM 780 N N . ASN A 1 95 ? 7.173 1.979 -13.645 1.00 86.88 95 ASN A N 1
ATOM 781 C CA . ASN A 1 95 ? 7.272 3.221 -14.419 1.00 86.88 95 ASN A CA 1
ATOM 782 C C . ASN A 1 95 ? 8.712 3.560 -14.815 1.00 86.88 95 ASN A C 1
ATOM 784 O O . A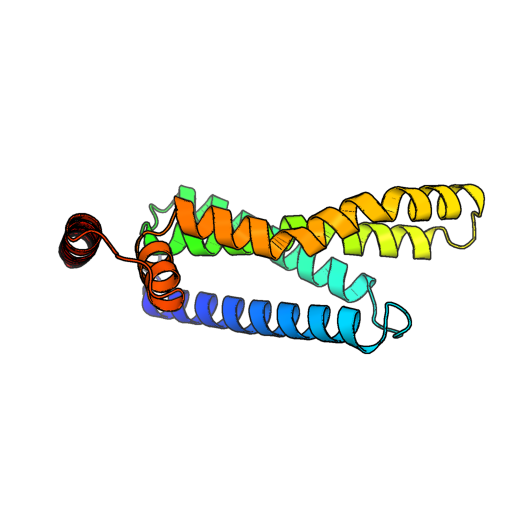SN A 1 95 ? 8.926 4.148 -15.872 1.00 86.88 95 ASN A O 1
ATOM 788 N N . LEU A 1 96 ? 9.696 3.226 -13.973 1.00 87.19 96 LEU A N 1
ATOM 789 C CA . LEU A 1 96 ? 11.109 3.383 -14.314 1.00 87.19 96 LEU A CA 1
ATOM 790 C C . LEU A 1 96 ? 11.528 2.376 -15.388 1.00 87.19 96 LEU A C 1
ATOM 792 O O . LEU A 1 96 ? 12.225 2.768 -16.317 1.00 87.19 96 LEU A O 1
ATOM 796 N N . ILE A 1 97 ? 11.083 1.119 -15.298 1.00 88.62 97 ILE A N 1
ATOM 797 C CA . ILE A 1 97 ? 11.337 0.105 -16.335 1.00 88.62 97 ILE A CA 1
ATOM 798 C C . ILE A 1 97 ? 10.814 0.601 -17.688 1.00 88.62 97 ILE A C 1
ATOM 800 O O . ILE A 1 97 ? 11.560 0.604 -18.662 1.00 88.62 97 ILE A O 1
ATOM 804 N N . ASP A 1 98 ? 9.581 1.110 -17.731 1.00 87.00 98 ASP A N 1
ATOM 805 C CA . ASP A 1 98 ? 8.979 1.639 -18.960 1.00 87.00 98 ASP A CA 1
ATOM 806 C C . ASP A 1 98 ? 9.700 2.902 -19.472 1.00 87.00 98 ASP A C 1
ATOM 808 O O . ASP A 1 98 ? 10.020 3.025 -20.655 1.00 87.00 98 ASP A O 1
ATOM 812 N N . ALA A 1 99 ? 10.069 3.822 -18.574 1.00 86.06 99 ALA A N 1
ATOM 813 C CA . ALA A 1 99 ? 10.805 5.035 -18.939 1.00 86.06 99 ALA A CA 1
ATOM 814 C C . ALA A 1 99 ? 12.210 4.748 -19.504 1.00 86.06 99 ALA A C 1
ATOM 816 O O . ALA A 1 99 ? 12.695 5.496 -20.355 1.00 86.06 99 ALA A O 1
ATOM 817 N N . PHE A 1 100 ? 12.859 3.676 -19.044 1.00 89.38 100 PHE A N 1
ATOM 818 C CA . PHE A 1 100 ? 14.208 3.280 -19.450 1.00 89.38 100 PHE A CA 1
ATOM 819 C C . PHE A 1 100 ? 14.238 2.072 -20.398 1.00 89.38 100 PHE A C 1
ATOM 821 O O . PHE A 1 100 ? 15.314 1.519 -20.617 1.00 89.38 100 PHE A O 1
ATOM 828 N N . HIS A 1 101 ? 13.116 1.708 -21.033 1.00 86.94 101 HIS A N 1
ATOM 829 C CA . HIS A 1 101 ? 13.038 0.571 -21.969 1.00 86.94 101 HIS A CA 1
ATOM 830 C C . HIS A 1 101 ? 14.031 0.662 -23.145 1.00 86.94 101 HIS A C 1
ATOM 832 O O . HIS A 1 101 ? 14.384 -0.334 -23.766 1.00 86.94 101 HIS A O 1
ATOM 838 N N . SER A 1 102 ? 14.479 1.873 -23.491 1.00 89.62 102 SER A N 1
ATOM 839 C CA . SER A 1 102 ? 15.448 2.110 -24.566 1.00 89.62 102 SER A CA 1
ATOM 840 C C . SER A 1 102 ? 16.909 1.976 -24.115 1.00 89.62 102 SER A C 1
ATOM 842 O O . SER A 1 102 ? 17.812 1.944 -24.954 1.00 89.62 102 SER A O 1
ATOM 844 N N . VAL A 1 103 ? 17.165 1.871 -22.807 1.00 92.69 103 VAL A N 1
ATOM 845 C CA . VAL A 1 103 ? 18.501 1.780 -22.204 1.00 92.69 103 VAL A CA 1
ATOM 846 C C . VAL A 1 103 ? 18.663 0.408 -21.550 1.00 92.69 103 VAL A C 1
ATOM 848 O O . VAL A 1 103 ? 18.486 0.242 -20.344 1.00 92.69 103 VAL A O 1
ATOM 851 N N . ARG A 1 104 ? 19.034 -0.584 -22.367 1.00 88.75 104 ARG A N 1
ATOM 852 C CA . ARG A 1 104 ? 19.045 -2.016 -22.013 1.00 88.75 104 ARG A CA 1
ATOM 853 C C . ARG A 1 104 ? 19.735 -2.349 -20.684 1.00 88.75 104 ARG A C 1
ATOM 855 O O . ARG A 1 104 ? 19.208 -3.143 -19.913 1.00 88.75 104 ARG A O 1
ATOM 862 N N . ASP A 1 105 ? 20.892 -1.752 -20.400 1.00 93.12 105 ASP A N 1
ATOM 863 C CA . ASP A 1 105 ? 21.631 -2.039 -19.161 1.00 93.12 105 ASP A CA 1
ATOM 864 C C . ASP A 1 105 ? 20.870 -1.565 -17.913 1.00 93.12 105 ASP A C 1
ATOM 866 O O . ASP A 1 105 ? 20.838 -2.256 -16.896 1.00 93.12 105 ASP A O 1
ATOM 870 N N . VAL A 1 106 ? 20.213 -0.404 -18.001 1.00 89.62 106 VAL A N 1
ATOM 871 C CA . VAL A 1 106 ? 19.399 0.155 -16.913 1.00 89.62 106 VAL A CA 1
ATOM 872 C C . VAL A 1 106 ? 18.129 -0.668 -16.731 1.00 89.62 106 VAL A C 1
ATOM 874 O O . VAL A 1 106 ? 17.782 -1.017 -15.605 1.00 89.62 106 VAL A O 1
ATOM 877 N N . GLU A 1 107 ? 17.470 -1.030 -17.831 1.00 87.12 107 GLU A N 1
ATOM 878 C CA . GLU A 1 107 ? 16.268 -1.864 -17.823 1.00 87.12 107 GLU A CA 1
ATOM 879 C C . GLU A 1 107 ? 16.514 -3.213 -17.126 1.00 87.12 107 GLU A C 1
ATOM 881 O O . GLU A 1 107 ? 15.759 -3.604 -16.237 1.00 87.12 107 GLU A O 1
ATOM 886 N N . ILE A 1 108 ? 17.614 -3.897 -17.464 1.00 90.19 108 ILE A N 1
ATOM 887 C CA . ILE A 1 108 ? 17.987 -5.182 -16.858 1.00 90.19 108 ILE A CA 1
ATOM 888 C C . ILE A 1 108 ? 18.180 -5.039 -15.345 1.00 90.19 108 ILE A C 1
ATOM 890 O O . ILE A 1 108 ? 17.664 -5.851 -14.576 1.00 90.19 108 ILE A O 1
ATOM 894 N N . VAL A 1 109 ? 18.904 -4.008 -14.899 1.00 92.62 109 VAL A N 1
ATOM 895 C CA . VAL A 1 109 ? 19.120 -3.756 -13.465 1.00 92.62 109 VAL A CA 1
ATOM 896 C C . VAL A 1 109 ? 17.794 -3.502 -12.748 1.00 92.62 109 VAL A C 1
ATOM 898 O O . VAL A 1 109 ? 17.585 -4.024 -11.653 1.00 92.62 109 VAL A O 1
ATOM 901 N N . LEU A 1 110 ? 16.880 -2.745 -13.356 1.00 89.62 110 LEU A N 1
ATOM 902 C CA . LEU A 1 110 ? 15.566 -2.472 -12.779 1.00 89.62 110 LEU A CA 1
ATOM 903 C C . LEU A 1 110 ? 14.713 -3.742 -12.663 1.00 89.62 110 LEU A C 1
ATOM 905 O O . LEU A 1 110 ? 14.116 -3.960 -11.611 1.00 89.62 110 LEU A O 1
ATOM 909 N N . TRP A 1 111 ? 14.724 -4.619 -13.669 1.00 90.81 111 TRP A N 1
ATOM 910 C CA . TRP A 1 111 ? 14.069 -5.930 -13.588 1.00 90.81 111 TRP A CA 1
ATOM 911 C C . TRP A 1 111 ? 14.646 -6.804 -12.471 1.00 90.81 111 TRP A C 1
ATOM 913 O O . TRP A 1 111 ? 13.890 -7.411 -11.714 1.00 90.81 111 TRP A O 1
ATOM 923 N N . TYR A 1 112 ? 15.971 -6.825 -12.300 1.00 90.50 112 TYR A N 1
ATOM 924 C CA . TYR A 1 112 ? 16.601 -7.535 -11.182 1.00 90.50 112 TYR A CA 1
ATOM 925 C C . TYR A 1 112 ? 16.295 -6.921 -9.819 1.00 90.50 112 TYR A C 1
ATOM 927 O O . TYR A 1 112 ? 16.388 -7.621 -8.819 1.00 90.50 112 TYR A O 1
ATOM 935 N N . LEU A 1 113 ? 15.954 -5.635 -9.748 1.00 90.56 113 LEU A N 1
ATOM 936 C CA . LEU A 1 113 ? 15.566 -4.975 -8.504 1.00 90.56 113 LEU A CA 1
ATOM 937 C C . LEU A 1 113 ? 14.067 -5.088 -8.213 1.00 90.56 113 LEU A C 1
ATOM 939 O O . LEU A 1 113 ? 13.685 -4.925 -7.055 1.00 90.56 113 LEU A O 1
ATOM 943 N N . ALA A 1 114 ? 13.234 -5.403 -9.211 1.00 89.25 114 ALA A N 1
ATOM 944 C CA . ALA A 1 114 ? 11.775 -5.438 -9.099 1.00 89.25 114 ALA A CA 1
ATOM 945 C C . ALA A 1 114 ? 11.253 -6.439 -8.052 1.00 89.25 114 ALA A C 1
ATOM 947 O O . ALA A 1 114 ? 10.213 -6.194 -7.439 1.00 89.25 114 ALA A O 1
ATOM 948 N N . PHE A 1 115 ? 12.005 -7.501 -7.735 1.00 89.88 115 PHE A N 1
ATOM 949 C CA . PHE A 1 115 ? 11.592 -8.456 -6.698 1.00 89.88 115 PHE A CA 1
ATOM 950 C C . PHE A 1 115 ? 11.440 -7.809 -5.309 1.00 89.88 115 PHE A C 1
ATOM 952 O O . PHE A 1 115 ? 10.629 -8.268 -4.507 1.00 89.88 115 PHE A O 1
ATOM 959 N N . LEU A 1 116 ? 12.207 -6.755 -4.993 1.00 91.75 116 LEU A N 1
ATOM 960 C CA . LEU A 1 116 ? 12.132 -6.065 -3.700 1.00 91.75 116 LEU A CA 1
ATOM 961 C C . LEU A 1 116 ? 10.789 -5.345 -3.506 1.00 91.75 116 LEU A C 1
ATOM 963 O O . LEU A 1 116 ? 10.110 -5.618 -2.508 1.00 91.75 116 LEU A O 1
ATOM 967 N N . PRO A 1 117 ? 10.372 -4.432 -4.406 1.00 91.94 117 PRO A N 1
ATOM 968 C CA . PRO A 1 117 ? 9.070 -3.800 -4.292 1.00 91.94 117 PRO A CA 1
ATOM 969 C C . PRO A 1 117 ? 7.912 -4.785 -4.510 1.00 91.94 117 PRO A C 1
ATOM 971 O O . PRO A 1 117 ? 6.878 -4.613 -3.867 1.00 91.94 117 PRO A O 1
ATOM 974 N N . GLU A 1 118 ? 8.071 -5.838 -5.321 1.00 88.56 118 GLU A N 1
ATOM 975 C CA . GLU A 1 118 ? 7.073 -6.916 -5.438 1.00 88.56 118 GLU A CA 1
ATOM 976 C C . GLU A 1 118 ? 6.875 -7.633 -4.099 1.00 88.56 118 GLU A C 1
ATOM 978 O O . GLU A 1 118 ? 5.753 -7.736 -3.599 1.00 88.56 118 GLU A O 1
ATOM 983 N N . TYR A 1 119 ? 7.969 -8.059 -3.462 1.00 88.38 119 TYR A N 1
ATOM 984 C CA . TYR A 1 119 ? 7.932 -8.700 -2.151 1.00 88.38 119 TYR A CA 1
ATOM 985 C C . TYR A 1 119 ? 7.268 -7.803 -1.100 1.00 88.38 119 TYR A C 1
ATOM 987 O O . TYR A 1 119 ? 6.443 -8.273 -0.310 1.00 88.38 119 TYR A O 1
ATOM 995 N N . LEU A 1 120 ? 7.585 -6.505 -1.098 1.00 89.62 120 LEU A N 1
ATOM 996 C CA . LEU A 1 120 ? 6.985 -5.536 -0.183 1.00 89.62 120 LEU A CA 1
ATOM 997 C C . LEU A 1 120 ? 5.475 -5.369 -0.424 1.00 89.62 120 LEU A C 1
ATOM 999 O O . LEU A 1 120 ? 4.697 -5.405 0.535 1.00 89.62 120 LEU A O 1
ATOM 1003 N N . ALA A 1 121 ? 5.057 -5.213 -1.682 1.00 88.38 121 ALA A N 1
ATOM 1004 C CA . ALA A 1 121 ? 3.657 -5.041 -2.057 1.00 88.38 121 ALA A CA 1
ATOM 1005 C C . ALA A 1 121 ? 2.829 -6.289 -1.719 1.00 88.38 121 ALA A C 1
ATOM 1007 O O . ALA A 1 121 ? 1.765 -6.184 -1.103 1.00 88.38 121 ALA A O 1
ATOM 1008 N N . TYR A 1 122 ? 3.340 -7.482 -2.025 1.00 85.75 122 TYR A N 1
ATOM 1009 C CA . TYR A 1 122 ? 2.653 -8.740 -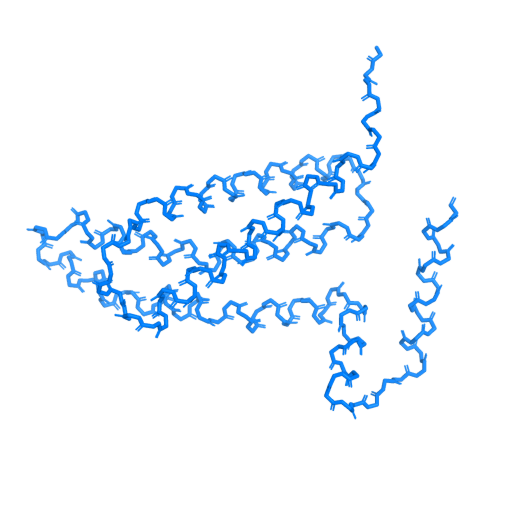1.729 1.00 85.75 122 TYR A CA 1
ATOM 1010 C C . TYR A 1 122 ? 2.627 -9.068 -0.232 1.00 85.75 122 TYR A C 1
ATOM 1012 O O . TYR A 1 122 ? 1.641 -9.619 0.260 1.00 85.75 122 TYR A O 1
ATOM 1020 N N . SER A 1 123 ? 3.632 -8.630 0.531 1.00 88.25 123 SER A N 1
ATOM 1021 C CA . SER A 1 123 ? 3.643 -8.742 1.997 1.00 88.25 123 SER A CA 1
ATOM 1022 C C . SER A 1 123 ? 2.719 -7.737 2.700 1.00 88.25 123 SER A C 1
ATOM 1024 O O . SER A 1 123 ? 2.500 -7.839 3.911 1.00 88.25 123 SER A O 1
ATOM 1026 N N . CYS A 1 124 ? 2.144 -6.769 1.975 1.00 88.56 124 CYS A N 1
ATOM 1027 C CA . CYS A 1 124 ? 1.318 -5.700 2.539 1.00 88.56 124 CYS A CA 1
ATOM 1028 C C . CYS A 1 124 ? 0.149 -6.226 3.385 1.00 88.56 124 CYS A C 1
ATOM 1030 O O . CYS A 1 124 ? -0.157 -5.655 4.432 1.00 88.56 124 CYS A O 1
ATOM 1032 N N . SER A 1 125 ? -0.507 -7.308 2.962 1.00 86.06 125 SER A N 1
ATOM 1033 C CA . SER A 1 125 ? -1.635 -7.896 3.695 1.00 86.06 125 SER A CA 1
ATOM 1034 C C . SER A 1 125 ? -1.203 -8.409 5.073 1.00 86.06 125 SER A C 1
ATOM 1036 O O . SER A 1 125 ? -1.846 -8.101 6.077 1.00 86.06 125 SER A O 1
ATOM 1038 N N . MET A 1 126 ? -0.067 -9.110 5.146 1.00 86.38 126 MET A N 1
ATOM 1039 C CA . MET A 1 126 ? 0.509 -9.601 6.399 1.00 86.38 126 MET A CA 1
ATOM 1040 C C . MET A 1 126 ? 0.925 -8.452 7.319 1.00 86.38 126 MET A C 1
ATOM 1042 O O . MET A 1 126 ? 0.617 -8.484 8.511 1.00 86.38 126 MET A O 1
ATOM 1046 N N . ILE A 1 127 ? 1.575 -7.418 6.774 1.00 88.38 127 ILE A N 1
ATOM 1047 C CA . ILE A 1 127 ? 1.988 -6.231 7.537 1.00 88.38 127 ILE A CA 1
ATOM 1048 C C . ILE A 1 127 ? 0.760 -5.513 8.108 1.00 88.38 127 ILE A C 1
ATOM 1050 O O . ILE A 1 127 ? 0.739 -5.184 9.296 1.00 88.38 127 ILE A O 1
ATOM 1054 N N . THR A 1 128 ? -0.286 -5.319 7.301 1.00 87.50 128 THR A N 1
ATOM 1055 C CA . THR A 1 128 ? -1.544 -4.700 7.734 1.00 87.50 128 THR A CA 1
ATOM 1056 C C . THR A 1 128 ? -2.215 -5.509 8.840 1.00 87.50 128 THR A C 1
ATOM 1058 O O . THR A 1 128 ? -2.568 -4.941 9.873 1.00 87.50 128 THR A O 1
ATOM 1061 N N . VAL A 1 129 ? -2.336 -6.831 8.686 1.00 86.38 129 VAL A N 1
ATOM 1062 C CA . VAL A 1 129 ? -2.913 -7.707 9.721 1.00 86.38 129 VAL A CA 1
ATOM 1063 C C . VAL A 1 129 ? -2.101 -7.637 11.012 1.00 86.38 129 VAL A C 1
ATOM 1065 O O . VAL A 1 129 ? -2.676 -7.472 12.087 1.00 86.38 129 VAL A O 1
ATOM 1068 N N . TRP A 1 130 ? -0.772 -7.715 10.929 1.00 88.06 130 TRP A N 1
ATOM 1069 C CA . TRP A 1 130 ? 0.107 -7.631 12.097 1.00 88.06 130 TRP A CA 1
ATOM 1070 C C . TRP A 1 130 ? -0.014 -6.286 12.821 1.00 88.06 130 TRP A C 1
ATOM 1072 O O . TRP A 1 130 ? -0.064 -6.236 14.053 1.00 88.06 130 TRP A O 1
ATOM 1082 N N . ARG A 1 131 ? -0.105 -5.189 12.066 1.00 85.25 131 ARG A N 1
ATOM 1083 C CA . ARG A 1 131 ? -0.255 -3.842 12.620 1.00 85.25 131 ARG A CA 1
ATOM 1084 C C . ARG A 1 131 ? -1.621 -3.661 13.278 1.00 85.25 131 ARG A C 1
ATOM 1086 O O . ARG A 1 131 ? -1.680 -3.228 14.427 1.00 85.25 131 ARG A O 1
ATOM 1093 N N . LEU A 1 132 ? -2.700 -4.064 12.606 1.00 85.44 132 LEU A N 1
ATOM 1094 C CA . LEU A 1 132 ? -4.055 -4.039 13.165 1.00 85.44 132 LEU A CA 1
ATOM 1095 C C . LEU A 1 132 ? -4.160 -4.905 14.423 1.00 85.44 132 LEU A C 1
ATOM 1097 O O . LEU A 1 132 ? -4.762 -4.482 15.405 1.00 85.44 132 LEU A O 1
ATOM 1101 N N . TRP A 1 133 ? -3.513 -6.070 14.438 1.00 86.12 133 TRP A N 1
ATOM 1102 C CA . TRP A 1 133 ? -3.461 -6.946 15.607 1.00 86.12 133 TRP A CA 1
ATOM 1103 C C . TRP A 1 133 ? -2.807 -6.284 16.826 1.00 86.12 133 TRP A C 1
ATOM 1105 O O . TRP A 1 133 ? -3.256 -6.496 17.951 1.00 86.12 133 TRP A O 1
ATOM 1115 N N . LYS A 1 134 ? -1.747 -5.492 16.620 1.00 84.62 134 LYS A N 1
ATOM 1116 C CA . LYS A 1 134 ? -1.056 -4.775 17.703 1.00 84.62 134 LYS A CA 1
ATOM 1117 C C . LYS A 1 134 ? -1.780 -3.511 18.155 1.00 84.62 134 LYS A C 1
ATOM 1119 O O . LYS A 1 134 ? -1.694 -3.164 19.327 1.00 84.62 134 LYS A O 1
ATOM 1124 N N . SER A 1 135 ? -2.432 -2.806 17.235 1.00 80.31 135 SER A N 1
ATOM 1125 C CA . SER A 1 135 ? -2.953 -1.457 17.486 1.00 80.31 135 SER A CA 1
ATOM 1126 C C . SER A 1 135 ? -4.463 -1.394 17.724 1.00 80.31 135 SER A C 1
ATOM 1128 O O . SER A 1 135 ? -4.937 -0.375 18.214 1.00 80.31 135 SER A O 1
ATOM 1130 N N . ASN A 1 136 ? -5.231 -2.435 17.383 1.00 82.44 136 ASN A N 1
ATOM 1131 C CA . ASN A 1 136 ? -6.689 -2.428 17.490 1.00 82.44 136 ASN A CA 1
ATOM 1132 C C . ASN A 1 136 ? -7.211 -3.706 18.177 1.00 82.44 136 ASN A C 1
ATOM 1134 O O . ASN A 1 136 ? -7.268 -4.784 17.578 1.00 82.44 136 ASN A O 1
ATOM 1138 N N . GLN A 1 137 ? -7.652 -3.564 19.433 1.00 81.62 137 GLN A N 1
ATOM 1139 C CA . GLN A 1 137 ? -8.230 -4.667 20.212 1.00 81.62 137 GLN A CA 1
ATOM 1140 C C . GLN A 1 137 ? -9.513 -5.232 19.584 1.00 81.62 137 GLN A C 1
ATOM 1142 O O . GLN A 1 137 ? -9.705 -6.447 19.572 1.00 81.62 137 GLN A O 1
ATOM 1147 N N . GLN A 1 138 ? -10.365 -4.386 18.992 1.00 83.31 138 GLN A N 1
ATOM 1148 C CA . GLN A 1 138 ? -11.591 -4.843 18.328 1.00 83.31 138 GLN A CA 1
ATOM 1149 C C . GLN A 1 138 ? -11.259 -5.762 17.145 1.00 83.31 138 GLN A C 1
ATOM 1151 O O . GLN A 1 138 ? -11.842 -6.840 17.009 1.00 83.31 138 GLN A O 1
ATOM 1156 N N . PHE A 1 139 ? -10.266 -5.381 16.332 1.00 85.38 139 PHE A N 1
ATOM 1157 C CA . PHE A 1 139 ? -9.766 -6.220 15.242 1.00 85.38 139 PHE A CA 1
ATOM 1158 C C . PHE A 1 139 ? -9.202 -7.541 15.771 1.00 85.38 139 PHE A C 1
ATOM 1160 O O . PHE A 1 139 ? -9.547 -8.601 15.257 1.00 85.38 139 PHE A O 1
ATOM 1167 N N . LYS A 1 140 ? -8.377 -7.502 16.824 1.00 86.31 140 LYS A N 1
ATOM 1168 C CA . LYS A 1 140 ? -7.782 -8.698 17.437 1.00 86.31 140 LYS A CA 1
ATOM 1169 C C . LYS A 1 140 ? -8.844 -9.694 17.916 1.00 86.31 140 LYS A C 1
ATOM 1171 O O . LYS A 1 140 ? -8.747 -10.886 17.615 1.00 86.31 140 LYS A O 1
ATOM 1176 N N . VAL A 1 141 ? -9.873 -9.215 18.618 1.00 86.56 141 VAL A N 1
ATOM 1177 C CA . VAL A 1 141 ? -10.986 -10.045 19.107 1.00 86.56 141 VAL A CA 1
ATOM 1178 C C . VAL A 1 141 ? -11.802 -10.612 17.944 1.00 86.56 141 VAL A C 1
ATOM 1180 O O . VAL A 1 141 ? -12.065 -11.816 17.918 1.00 86.56 141 VAL A O 1
ATOM 1183 N N . ALA A 1 142 ? -12.153 -9.789 16.952 1.00 86.19 142 ALA A N 1
ATOM 1184 C CA . ALA A 1 142 ? -12.882 -10.237 15.765 1.00 86.19 142 ALA A CA 1
ATOM 1185 C C . ALA A 1 142 ? -12.096 -11.295 14.971 1.00 86.19 142 ALA A C 1
ATOM 1187 O O . ALA A 1 142 ? -12.642 -12.336 14.605 1.00 86.19 142 ALA A O 1
ATOM 1188 N N . PHE A 1 143 ? -10.794 -11.078 14.778 1.00 86.44 143 PHE A N 1
ATOM 1189 C CA . PHE A 1 143 ? -9.908 -12.008 14.086 1.00 86.44 143 PHE A CA 1
ATOM 1190 C C . PHE A 1 143 ? -9.801 -13.340 14.840 1.00 86.44 143 PHE A C 1
ATOM 1192 O O . PHE A 1 143 ? -9.951 -14.401 14.243 1.00 86.44 143 PHE A O 1
ATOM 1199 N N . ARG A 1 144 ? -9.625 -13.328 16.170 1.00 86.38 144 ARG A N 1
ATOM 1200 C CA . ARG A 1 144 ? -9.621 -14.564 16.979 1.00 86.38 144 ARG A CA 1
ATOM 1201 C C . ARG A 1 144 ? -10.932 -15.338 16.871 1.00 86.38 144 ARG A C 1
ATOM 1203 O O . ARG A 1 144 ? -10.885 -16.555 16.697 1.00 86.38 144 ARG A O 1
ATOM 1210 N N . LYS A 1 145 ? -12.076 -14.645 16.918 1.00 85.12 145 LYS A N 1
ATOM 1211 C CA . LYS A 1 145 ? -13.401 -15.258 16.730 1.00 85.12 145 LYS A CA 1
ATOM 1212 C C . LYS A 1 145 ? -13.540 -15.918 15.363 1.00 85.12 145 LYS A C 1
ATOM 1214 O O . LYS A 1 145 ? -14.029 -17.042 15.294 1.00 85.12 145 LYS A O 1
ATOM 1219 N N . PHE A 1 146 ? -13.076 -15.259 14.301 1.00 87.50 146 PHE A N 1
ATOM 1220 C CA . PHE A 1 146 ? -13.105 -15.812 12.945 1.00 87.50 146 PHE A CA 1
ATOM 1221 C C . PHE A 1 146 ? -12.368 -17.160 12.860 1.00 87.50 146 PHE A C 1
ATOM 1223 O O . PHE A 1 146 ? -12.882 -18.115 12.287 1.00 87.50 146 PHE A O 1
ATOM 1230 N N . PHE A 1 147 ? -11.221 -17.281 13.535 1.00 88.25 147 PHE A N 1
ATOM 1231 C CA . PHE A 1 147 ? -10.456 -18.532 13.632 1.00 88.25 147 PHE A CA 1
ATOM 1232 C C . PHE A 1 147 ? -10.891 -19.460 14.780 1.00 88.25 147 PHE A C 1
ATOM 1234 O O . PHE A 1 147 ? -10.166 -20.398 15.107 1.00 88.25 147 PHE A O 1
ATOM 1241 N N . ARG A 1 148 ? -12.049 -19.211 15.411 1.00 85.38 148 ARG A N 1
ATOM 1242 C CA . ARG A 1 148 ? -12.587 -19.996 16.541 1.00 85.38 148 ARG A CA 1
ATOM 1243 C C . ARG A 1 148 ? -11.591 -20.177 17.698 1.00 85.38 148 ARG A C 1
ATOM 1245 O O . ARG A 1 148 ? -11.597 -21.197 18.380 1.00 85.38 148 ARG A O 1
ATOM 1252 N N . ARG A 1 149 ? -10.711 -19.197 17.919 1.00 83.88 149 ARG A N 1
ATOM 1253 C CA . ARG A 1 149 ? -9.762 -19.195 19.040 1.00 83.88 149 ARG A CA 1
ATOM 1254 C C . ARG A 1 149 ? -10.410 -18.589 20.279 1.00 83.88 149 ARG A C 1
ATOM 1256 O O . ARG A 1 149 ? -11.150 -17.612 20.172 1.00 83.88 149 ARG A O 1
ATOM 1263 N N . ASN A 1 150 ? -10.078 -19.132 21.452 1.00 83.50 150 ASN A N 1
ATOM 1264 C CA . ASN A 1 150 ? -10.538 -18.586 22.727 1.00 83.50 150 ASN A CA 1
ATOM 1265 C C . ASN A 1 150 ? -10.077 -17.131 22.887 1.00 83.50 150 ASN A C 1
ATOM 1267 O O . ASN A 1 150 ? -8.899 -16.811 22.704 1.00 83.50 150 ASN A O 1
ATOM 1271 N N . VAL A 1 151 ? -11.022 -16.257 23.231 1.00 81.38 151 VAL A N 1
ATOM 1272 C CA . VAL A 1 151 ? -10.767 -14.856 23.574 1.00 81.38 151 VAL A CA 1
ATOM 1273 C C . VAL A 1 151 ? -10.853 -14.745 25.098 1.00 81.38 151 VAL A C 1
ATOM 1275 O O . VAL A 1 151 ? -11.908 -15.070 25.644 1.00 81.38 151 VAL A O 1
ATOM 1278 N N . PRO A 1 152 ? -9.777 -14.336 25.795 1.00 82.88 152 PRO A N 1
ATOM 1279 C CA . PRO A 1 152 ? -9.799 -14.154 27.244 1.00 82.88 152 PRO A CA 1
ATOM 1280 C C . PRO A 1 152 ? -10.863 -13.136 27.668 1.00 82.88 152 PRO A C 1
ATOM 1282 O O . PRO A 1 152 ? -11.003 -12.095 27.030 1.00 82.88 152 PRO A O 1
ATOM 1285 N N . SER A 1 153 ? -11.562 -13.395 28.775 1.00 78.12 153 SER A N 1
ATOM 1286 C CA . SER A 1 153 ? -12.610 -12.510 29.312 1.00 78.12 153 SER A CA 1
ATOM 1287 C C . SER A 1 153 ? -12.115 -11.076 29.545 1.00 78.12 153 SER A C 1
ATOM 1289 O O . SER A 1 153 ? -12.820 -10.124 29.228 1.00 78.12 153 SER A O 1
ATOM 1291 N N . ALA A 1 154 ? -10.860 -10.925 29.980 1.00 78.25 154 ALA A N 1
ATOM 1292 C CA . ALA A 1 154 ? -10.215 -9.628 30.187 1.00 78.25 154 ALA A CA 1
ATOM 1293 C C . ALA A 1 154 ? -10.132 -8.766 28.909 1.00 78.25 154 ALA A C 1
ATOM 1295 O O . ALA A 1 154 ? -10.250 -7.547 28.984 1.00 78.25 154 ALA A O 1
ATOM 1296 N N . GLU A 1 155 ? -9.976 -9.375 27.724 1.00 75.31 155 GLU A N 1
ATOM 1297 C CA . GLU A 1 155 ? -9.952 -8.622 26.457 1.00 75.31 155 GLU A CA 1
ATOM 1298 C C . GLU A 1 155 ? -11.347 -8.088 26.084 1.00 75.31 155 GLU A C 1
ATOM 1300 O O . GLU A 1 155 ? -11.448 -7.065 25.411 1.00 75.31 155 GLU A O 1
ATOM 1305 N N . TYR A 1 156 ? -12.429 -8.737 26.534 1.00 75.12 156 TYR A N 1
ATOM 1306 C CA . TYR A 1 156 ? -13.785 -8.202 26.371 1.00 75.12 156 TYR A CA 1
ATOM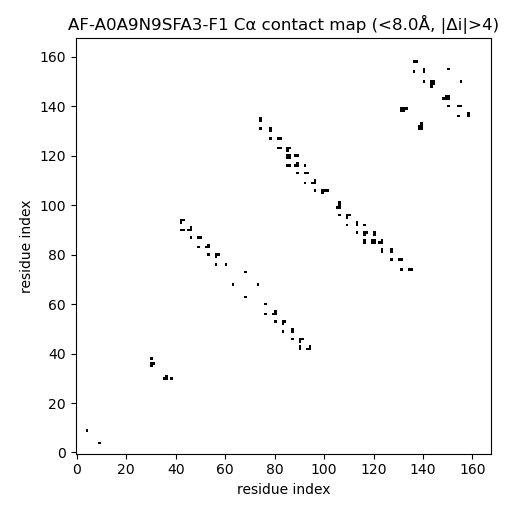 1307 C C . TYR A 1 156 ? -14.058 -7.042 27.324 1.00 75.12 156 TYR A C 1
ATOM 1309 O O . TYR A 1 156 ? -14.614 -6.031 26.905 1.00 75.12 156 TYR A O 1
ATOM 1317 N N . GLU A 1 157 ? -13.658 -7.167 28.589 1.00 74.06 157 GLU A N 1
ATOM 1318 C CA . GLU A 1 157 ? -13.834 -6.110 29.592 1.00 74.06 157 GLU A CA 1
ATOM 1319 C C . GLU A 1 157 ? -13.106 -4.820 29.192 1.00 74.06 157 GLU A C 1
ATOM 1321 O O . GLU A 1 157 ? -13.675 -3.732 29.294 1.00 74.06 157 GLU A O 1
ATOM 1326 N N . GLU A 1 158 ? -11.893 -4.935 28.643 1.00 68.88 158 GLU A N 1
ATOM 1327 C CA . GLU A 1 158 ? -11.129 -3.799 28.111 1.00 68.88 158 GLU A CA 1
ATOM 1328 C C . GLU A 1 158 ? -11.858 -3.106 26.941 1.00 68.88 158 GLU A C 1
ATOM 1330 O O . GLU A 1 158 ? -11.878 -1.875 26.845 1.00 68.88 158 GLU A O 1
ATOM 1335 N N . LEU A 1 159 ? -12.538 -3.883 26.090 1.00 69.88 159 LEU A N 1
ATOM 1336 C CA . LEU A 1 159 ? -13.367 -3.386 24.989 1.00 69.88 159 LEU A CA 1
ATOM 1337 C C . LEU A 1 159 ? -14.543 -2.534 25.504 1.00 69.88 159 LEU A C 1
ATOM 1339 O O . LEU A 1 159 ? -14.708 -1.396 25.057 1.00 69.88 159 LEU A O 1
ATOM 1343 N N . PHE A 1 160 ? -15.301 -3.033 26.485 1.00 65.62 160 PHE A N 1
ATOM 1344 C CA . PHE A 1 160 ? -16.459 -2.326 27.056 1.00 65.62 160 PHE A CA 1
ATOM 1345 C C . PHE A 1 160 ? -16.066 -1.098 27.897 1.00 65.62 160 PHE A C 1
ATOM 1347 O O . PHE A 1 160 ? -16.771 -0.087 27.905 1.00 65.62 160 PHE A O 1
ATOM 1354 N N . MET A 1 161 ? -14.916 -1.145 28.574 1.00 60.09 161 MET A N 1
ATOM 1355 C CA . MET A 1 161 ? -14.350 0.001 29.296 1.00 60.09 161 MET A CA 1
ATOM 1356 C C . MET A 1 161 ? -13.939 1.129 28.338 1.00 60.09 161 MET A C 1
ATOM 1358 O O . MET A 1 161 ? -14.164 2.308 28.628 1.00 60.09 161 MET A O 1
ATOM 1362 N N . SER A 1 162 ? -13.388 0.786 27.168 1.00 58.38 162 SER A N 1
ATOM 1363 C CA . SER A 1 162 ? -12.998 1.771 26.153 1.00 58.38 162 SER A CA 1
ATOM 1364 C C . SER A 1 162 ? -14.199 2.508 25.537 1.00 58.38 162 SER A C 1
ATOM 1366 O O . SER A 1 162 ? -14.131 3.722 25.345 1.00 58.38 162 SER A O 1
ATOM 1368 N N . GLU A 1 163 ? -15.328 1.826 25.310 1.00 54.06 163 GLU A N 1
ATOM 1369 C CA . GLU A 1 163 ? -16.546 2.426 24.739 1.00 54.06 163 GLU A CA 1
ATOM 1370 C C . GLU A 1 163 ? -17.217 3.417 25.702 1.00 54.06 163 GLU A C 1
ATOM 1372 O O . GLU A 1 163 ? -17.589 4.522 25.302 1.00 54.06 163 GLU A O 1
ATOM 1377 N N . ASN A 1 164 ? -17.280 3.082 26.994 1.00 50.75 164 ASN A N 1
ATOM 1378 C CA . ASN A 1 164 ? -17.861 3.949 28.026 1.00 50.75 164 ASN A CA 1
ATOM 1379 C C . ASN A 1 164 ? -17.043 5.224 28.294 1.00 50.75 164 ASN A C 1
ATOM 1381 O O . ASN A 1 164 ? -17.581 6.209 28.800 1.00 50.75 164 ASN A O 1
ATOM 1385 N N . THR A 1 165 ? -15.754 5.221 27.947 1.00 49.88 165 THR A N 1
ATOM 1386 C CA . THR A 1 165 ? -14.867 6.385 28.101 1.00 49.88 165 THR A CA 1
ATOM 1387 C C . THR A 1 165 ? -14.989 7.363 26.925 1.00 49.88 165 THR A C 1
ATOM 1389 O O . THR A 1 165 ? -14.723 8.547 27.088 1.00 49.88 165 THR A O 1
ATOM 1392 N N . ILE A 1 166 ? -15.421 6.893 25.748 1.00 47.25 166 ILE A N 1
ATOM 1393 C CA . ILE A 1 166 ? -15.649 7.715 24.542 1.00 47.25 166 ILE A CA 1
ATOM 1394 C C . ILE A 1 166 ? -17.059 8.343 24.546 1.00 47.25 166 ILE A C 1
ATOM 1396 O O . ILE A 1 166 ? -17.295 9.338 23.862 1.00 47.25 166 ILE A O 1
ATOM 1400 N N . ALA A 1 167 ? -17.996 7.775 25.313 1.00 41.81 167 ALA A N 1
ATOM 1401 C CA . ALA A 1 167 ? -19.377 8.251 25.438 1.00 41.81 167 ALA A CA 1
ATOM 1402 C C . ALA A 1 167 ? -19.589 9.361 26.496 1.00 41.81 167 ALA A C 1
ATOM 1404 O O . ALA A 1 167 ? -20.715 9.842 26.642 1.00 41.81 167 ALA A O 1
ATOM 1405 N N . LYS A 1 168 ? -18.540 9.764 27.225 1.00 33.16 168 LYS A N 1
ATOM 1406 C CA . LYS A 1 168 ? -18.525 10.912 28.151 1.00 33.16 168 LYS A CA 1
ATOM 1407 C C . LYS A 1 168 ? -17.759 12.082 27.545 1.00 33.16 168 LYS A C 1
ATOM 1409 O O . LYS A 1 168 ? -18.192 13.229 27.789 1.00 33.16 168 LYS A O 1
#

Solvent-accessible surface area (backbone atoms only — not comparable to full-atom values): 9486 Å² total; per-residue (Å²): 137,82,83,80,76,61,71,67,62,56,52,53,53,51,50,51,50,50,50,52,50,49,52,50,49,53,49,54,49,48,47,53,71,75,58,42,90,75,57,98,64,61,44,62,58,53,38,53,53,42,49,53,50,46,52,52,50,50,50,50,51,57,55,37,71,75,52,82,63,64,76,83,52,54,59,55,54,54,47,55,49,48,50,42,63,27,40,43,54,34,32,50,48,54,44,47,34,64,75,32,62,88,41,62,73,59,27,53,53,44,61,72,51,44,59,57,29,46,52,40,34,69,43,34,64,60,52,47,52,55,48,41,51,74,74,30,67,69,54,39,54,53,53,34,52,75,70,72,42,91,75,60,69,67,64,53,52,55,52,58,55,54,54,62,64,73,75,108

pLDDT: mean 73.66, std 16.06, range [33.16, 93.12]

Radius of gyration: 19.87 Å; Cα contacts (8 Å, |Δi|>4): 82; chains: 1; bounding box: 42×53×55 Å

Nearest PDB structures (foldseek):
  1qu7-assembly1_B  TM=3.486E-01  e=3.962E+00  Escherichia coli
  3ok8-assembly1_B  TM=3.633E-01  e=6.676E+00  Mus musculus
  5xg2-assembly1_A  TM=3.362E-01  e=9.131E+00  Pyrococcus yayanosii CH1